Protein AF-A0A7L5BXG8-F1 (afdb_monomer)

InterPro domains:
  IPR016989 ATP synthase protein I, alphaproteobacterial [PIRSF032126] (7-100)
  IPR032820 Putative F0F1-ATPase subunit, Ca2+/Mg2+ transporter [PF09527] (39-90)

Secondary structure (DSSP, 8-state):
----PPS-HHHHHHHHHHHHHHHTSPPPP---TTHHHHHHHHHHHHHHHHHHHHHHHHHHHHHHHHT--THHHHHHHHHHHHHHHHHHHHHHHHHHHHH--S-----

Solvent-accessible surface area (backbone atoms only — not comparable to full-atom values): 6094 Å² total; per-residue (Å²): 136,82,85,78,80,77,74,65,68,64,56,62,48,47,56,52,51,49,53,52,50,61,71,64,48,80,74,79,67,89,88,56,82,89,47,57,68,57,49,54,53,52,48,39,52,48,36,33,51,52,20,29,51,52,14,37,54,52,9,48,50,51,20,68,74,69,71,47,70,74,52,47,24,54,53,28,26,55,49,15,36,55,52,6,49,53,50,25,54,49,53,49,54,53,51,49,61,75,66,63,66,81,81,79,78,83,129

Mean predicted aligned error: 13.73 Å

Sequence (107 aa):
MTLRPPDDPLKALGAKIDAVREARKPKPAPRGGKYSAAGYGWRMTIDLVTGVLVGAAMGWGIDSLLGTMPLFLIVMVLFGFAAGVRVMLKSAAEYEKEHAGPERDPE

Radius of gyration: 24.2 Å; Cα contacts (8 Å, |Δi|>4): 63; chains: 1; bounding box: 39×55×75 Å

Organism: NCBI:txid2748098

pLDDT: mean 82.25, std 15.86, range [45.16, 98.5]

Foldseek 3Di:
DDDDDPDDPVVVVVVVVVVVVVVPPPDPDPDDPPCPVVVLVVVLVCLQVVLQVVLQVVLVVVCVVVVDDSPSNVVSNVVSNVRSVVVSVVSVVVVCVVPPDPDPPDD

Structure (mmCIF, N/CA/C/O backbone):
da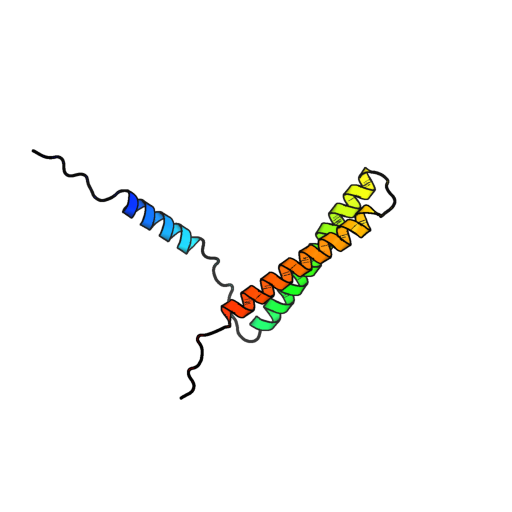ta_AF-A0A7L5BXG8-F1
#
_entry.id   AF-A0A7L5BXG8-F1
#
loop_
_atom_site.group_PDB
_atom_site.id
_atom_site.type_symbol
_atom_site.label_atom_id
_atom_site.label_alt_id
_atom_site.label_comp_id
_atom_site.label_asym_id
_atom_site.label_entity_id
_atom_site.label_seq_id
_atom_site.pdbx_PDB_ins_code
_atom_site.Cartn_x
_atom_site.Cartn_y
_atom_site.Cartn_z
_atom_site.occupancy
_atom_site.B_iso_or_equiv
_atom_site.auth_seq_id
_atom_site.auth_comp_id
_atom_site.auth_asym_id
_atom_site.auth_atom_id
_atom_site.pdbx_PDB_model_num
ATOM 1 N N . MET A 1 1 ? -15.921 36.599 -56.161 1.00 45.47 1 MET A N 1
ATOM 2 C CA . MET A 1 1 ? -14.559 36.047 -55.985 1.00 45.47 1 MET A C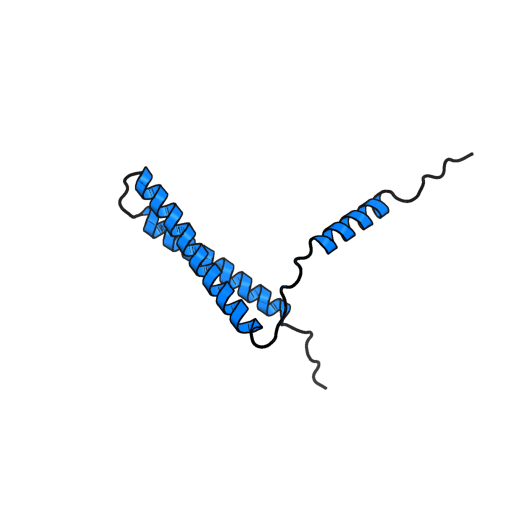A 1
ATOM 3 C C . MET A 1 1 ? -14.513 35.352 -54.633 1.00 45.47 1 MET A C 1
ATOM 5 O O . MET A 1 1 ? -14.842 35.969 -53.633 1.00 45.47 1 MET A O 1
ATOM 9 N N . THR A 1 2 ? -14.262 34.048 -54.636 1.00 48.91 2 THR A N 1
ATOM 10 C CA . THR A 1 2 ? -14.400 33.104 -53.514 1.00 48.91 2 THR A CA 1
ATOM 11 C C . THR A 1 2 ? -13.343 33.305 -52.425 1.00 48.91 2 THR A C 1
ATOM 13 O O . THR A 1 2 ? -12.150 33.273 -52.719 1.00 48.91 2 THR A O 1
ATOM 16 N N . LEU A 1 3 ? -13.780 33.452 -51.171 1.00 51.41 3 LEU A N 1
ATOM 17 C CA . LEU A 1 3 ? -12.925 33.408 -49.982 1.00 51.41 3 LEU A CA 1
ATOM 18 C C . LEU A 1 3 ? -12.457 31.962 -49.772 1.00 51.41 3 LEU A C 1
ATOM 20 O O . LEU A 1 3 ? -13.260 31.090 -49.448 1.00 51.41 3 LEU A O 1
ATOM 24 N N . ARG A 1 4 ? -11.171 31.696 -50.009 1.00 57.50 4 ARG A N 1
ATOM 25 C CA . ARG A 1 4 ? -10.534 30.408 -49.717 1.00 57.50 4 ARG A CA 1
ATOM 26 C C . ARG A 1 4 ? -10.213 30.374 -48.215 1.00 57.50 4 ARG A C 1
ATOM 28 O O . ARG A 1 4 ? -9.433 31.223 -47.784 1.00 57.50 4 ARG A O 1
ATOM 35 N N . PRO A 1 5 ? -10.810 29.478 -47.409 1.00 62.06 5 PRO A N 1
ATOM 36 C CA . PRO A 1 5 ? -10.475 29.380 -45.994 1.00 62.06 5 PRO A CA 1
ATOM 37 C C . PRO A 1 5 ? -9.012 28.934 -45.848 1.00 62.06 5 PRO A C 1
ATOM 39 O O . PRO A 1 5 ? -8.609 28.002 -46.551 1.00 62.06 5 PRO A O 1
ATOM 42 N N . PRO A 1 6 ? -8.216 29.593 -44.990 1.00 62.09 6 PRO A N 1
ATOM 43 C CA . PRO A 1 6 ? -6.878 29.135 -44.651 1.00 62.09 6 PRO A CA 1
ATOM 44 C C . PRO A 1 6 ? -6.951 27.779 -43.944 1.00 62.09 6 PRO A C 1
ATOM 46 O O . PRO A 1 6 ? -7.966 27.411 -43.353 1.00 62.09 6 PRO A O 1
ATOM 49 N N . ASP A 1 7 ? -5.864 27.040 -44.079 1.00 65.69 7 ASP A N 1
ATOM 50 C CA . ASP A 1 7 ? -5.699 25.618 -43.819 1.00 65.69 7 ASP A CA 1
ATOM 51 C C . ASP A 1 7 ? -6.278 25.113 -42.482 1.00 65.69 7 ASP A C 1
ATOM 53 O O . ASP A 1 7 ? -6.264 25.801 -41.463 1.00 65.69 7 ASP A O 1
ATOM 57 N N . ASP A 1 8 ? -6.771 23.869 -42.513 1.00 73.81 8 ASP A N 1
ATOM 58 C CA . ASP A 1 8 ? -7.478 23.147 -41.446 1.00 73.81 8 ASP A CA 1
ATOM 59 C C . ASP A 1 8 ? -7.052 23.528 -40.006 1.00 73.81 8 ASP A C 1
ATOM 61 O O . ASP A 1 8 ? -6.000 23.074 -39.532 1.00 73.81 8 ASP A O 1
ATOM 65 N N . PRO A 1 9 ? -7.883 24.258 -39.234 1.00 73.50 9 PRO A N 1
ATOM 66 C CA . PRO A 1 9 ? -7.577 24.618 -37.843 1.00 73.50 9 PRO A CA 1
ATOM 67 C C . PRO A 1 9 ? -7.382 23.386 -36.943 1.00 73.50 9 PRO A C 1
ATOM 69 O O . PRO A 1 9 ? -6.680 23.441 -35.930 1.00 73.50 9 PRO A O 1
ATOM 72 N N . LEU A 1 10 ? -7.946 22.247 -37.350 1.00 74.81 10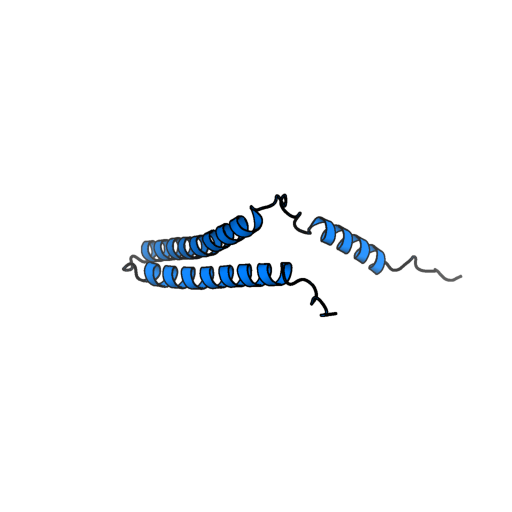 LEU A N 1
ATOM 73 C CA . LEU A 1 10 ? -7.790 20.957 -36.688 1.00 74.81 10 LEU A CA 1
ATOM 74 C C . LEU A 1 10 ? -6.353 20.424 -36.764 1.00 74.81 10 LEU A C 1
ATOM 76 O O . LEU A 1 10 ? -5.877 19.831 -35.797 1.00 74.81 10 LEU A O 1
ATOM 80 N N . LYS A 1 11 ? -5.621 20.684 -37.857 1.00 80.06 11 LYS A N 1
ATOM 81 C CA . LYS A 1 11 ? -4.215 20.264 -37.993 1.00 80.06 11 LYS A CA 1
ATOM 82 C C . LYS A 1 11 ? -3.296 21.061 -37.073 1.00 80.06 11 LYS A C 1
ATOM 84 O O . LYS A 1 11 ? -2.427 20.486 -36.422 1.00 80.06 11 LYS A O 1
ATOM 89 N N . ALA A 1 12 ? -3.520 22.371 -36.973 1.00 79.06 12 ALA A N 1
ATOM 90 C CA . ALA A 1 12 ? -2.761 23.237 -36.073 1.00 79.06 12 ALA A CA 1
ATOM 91 C C . ALA A 1 12 ? -2.993 22.875 -34.597 1.00 79.06 12 ALA A C 1
ATOM 93 O O . ALA A 1 12 ? -2.066 22.927 -33.786 1.00 79.06 12 ALA A O 1
ATOM 94 N N . LEU A 1 13 ? -4.221 22.480 -34.249 1.00 82.19 13 LEU A N 1
ATOM 95 C CA . LEU A 1 13 ? -4.547 22.010 -32.908 1.00 82.19 13 LEU A CA 1
ATOM 96 C C . LEU A 1 13 ? -3.941 20.627 -32.626 1.00 82.19 13 LEU A C 1
ATOM 98 O O . LEU A 1 13 ? -3.376 20.436 -31.552 1.00 82.19 13 LEU A O 1
ATOM 102 N N . GLY A 1 14 ? -3.973 19.711 -33.601 1.00 83.75 14 GLY A N 1
ATOM 103 C CA . GLY A 1 14 ? -3.317 18.401 -33.518 1.00 83.75 14 GLY A CA 1
ATOM 104 C C . GLY A 1 14 ? -1.822 18.521 -33.222 1.00 83.75 14 GLY A C 1
ATOM 105 O O . GLY A 1 14 ? -1.349 17.975 -32.231 1.00 83.75 14 GLY A O 1
ATOM 106 N N . ALA A 1 15 ? -1.108 19.363 -33.973 1.00 85.19 15 ALA A N 1
ATOM 107 C CA . ALA A 1 15 ? 0.319 19.607 -33.753 1.00 85.19 15 ALA A CA 1
ATOM 108 C C . ALA A 1 15 ? 0.631 20.170 -32.351 1.00 85.19 15 ALA A C 1
ATOM 110 O O . ALA A 1 15 ? 1.642 19.820 -31.741 1.00 85.19 15 ALA A O 1
ATOM 111 N N . LYS A 1 16 ? -0.244 21.027 -31.806 1.00 82.19 16 LYS A N 1
ATOM 112 C CA . LYS A 1 16 ? -0.106 21.557 -30.438 1.00 82.19 16 LYS A CA 1
ATOM 113 C C . LYS A 1 16 ? -0.373 20.487 -29.379 1.00 82.19 16 LYS A C 1
ATOM 115 O O . LYS A 1 16 ? 0.335 20.447 -28.376 1.00 82.19 16 LYS A O 1
ATOM 120 N N . ILE A 1 17 ? -1.375 19.633 -29.590 1.00 85.12 17 ILE A N 1
ATOM 121 C CA . ILE A 1 17 ? -1.696 18.522 -28.686 1.00 85.12 17 ILE A CA 1
ATOM 122 C C . ILE A 1 17 ? -0.544 17.518 -28.663 1.00 85.12 17 ILE A C 1
ATOM 124 O O . ILE A 1 17 ? -0.112 17.137 -27.577 1.00 85.12 17 ILE A O 1
ATOM 128 N N . ASP A 1 18 ? -0.002 17.155 -29.825 1.00 86.62 18 ASP A N 1
ATOM 129 C CA . ASP A 1 18 ? 1.130 16.233 -29.930 1.00 86.62 18 ASP A CA 1
ATOM 130 C C . ASP A 1 18 ? 2.377 16.800 -29.250 1.00 86.62 18 ASP A C 1
ATOM 132 O O . ASP A 1 18 ? 2.997 16.114 -28.442 1.00 86.62 18 ASP A O 1
ATOM 136 N N . ALA A 1 19 ? 2.687 18.084 -29.451 1.00 84.00 19 ALA A N 1
ATOM 137 C CA . ALA A 1 19 ? 3.801 18.739 -28.763 1.00 84.00 19 ALA A CA 1
ATOM 138 C C . ALA A 1 19 ? 3.652 18.713 -27.228 1.00 84.00 19 ALA A C 1
ATOM 140 O O . ALA A 1 19 ? 4.613 18.441 -26.507 1.00 84.00 19 ALA A O 1
ATOM 141 N N . VAL A 1 20 ? 2.441 18.952 -26.709 1.00 83.12 20 VAL A N 1
ATOM 142 C CA . VAL A 1 20 ? 2.162 18.869 -25.265 1.00 83.12 20 VAL A CA 1
ATOM 143 C C . VAL A 1 20 ? 2.211 17.421 -24.772 1.00 83.12 20 VAL A C 1
ATOM 145 O O . VAL A 1 20 ? 2.657 17.171 -23.652 1.00 83.12 20 VAL A O 1
ATOM 148 N N . ARG A 1 21 ? 1.781 16.459 -25.592 1.00 79.94 21 ARG A N 1
ATOM 149 C CA . ARG A 1 21 ? 1.807 15.028 -25.274 1.00 79.94 21 ARG A CA 1
ATOM 150 C C . ARG A 1 21 ? 3.234 14.503 -25.187 1.00 79.94 21 ARG A C 1
ATOM 152 O O . ARG A 1 21 ? 3.545 13.814 -24.223 1.00 79.94 21 ARG A O 1
ATOM 159 N N . GLU A 1 22 ? 4.097 14.883 -26.127 1.00 77.94 22 GLU A N 1
ATOM 160 C CA . GLU A 1 22 ? 5.533 14.583 -26.105 1.00 77.94 22 GLU A CA 1
ATOM 161 C C . GLU A 1 22 ? 6.221 15.228 -24.895 1.00 77.94 22 GLU A C 1
ATOM 163 O O . GLU A 1 22 ? 6.976 14.561 -24.193 1.00 77.94 22 GLU A O 1
ATOM 168 N N . ALA A 1 23 ? 5.902 16.487 -24.574 1.00 74.62 23 ALA A N 1
ATOM 169 C CA . ALA A 1 23 ? 6.460 17.176 -23.406 1.00 74.62 23 ALA A CA 1
ATOM 170 C C . ALA A 1 23 ? 5.986 16.591 -22.062 1.00 74.62 23 ALA A C 1
ATOM 172 O O . ALA A 1 23 ? 6.695 16.681 -21.060 1.00 74.62 23 ALA A O 1
ATOM 173 N N . ARG A 1 24 ? 4.788 15.993 -22.029 1.00 72.38 24 ARG A N 1
ATOM 174 C CA . ARG A 1 24 ? 4.236 15.295 -20.858 1.00 72.38 24 ARG A CA 1
ATOM 175 C C . ARG A 1 24 ? 4.632 13.825 -20.781 1.00 72.38 24 ARG A C 1
ATOM 177 O O . ARG A 1 24 ? 4.282 13.185 -19.786 1.00 72.38 24 ARG A O 1
ATOM 184 N N . LYS A 1 25 ? 5.341 13.271 -21.773 1.00 73.50 25 LYS A N 1
ATOM 185 C CA . LYS A 1 25 ? 5.897 11.924 -21.629 1.00 73.50 25 LYS A CA 1
ATOM 186 C C . LYS A 1 25 ? 6.840 11.939 -20.423 1.00 73.50 25 LYS A C 1
ATOM 188 O O . LYS A 1 25 ? 7.740 12.779 -20.376 1.00 73.50 25 LYS A O 1
ATOM 193 N N . PRO A 1 26 ? 6.635 11.061 -19.427 1.00 62.38 26 PRO A N 1
ATOM 194 C CA . PRO A 1 26 ? 7.521 10.998 -18.280 1.00 62.38 26 PRO A CA 1
ATOM 195 C C . PRO A 1 26 ? 8.940 10.743 -18.786 1.00 62.38 26 PRO A C 1
ATOM 197 O O . PRO A 1 26 ? 9.200 9.751 -19.468 1.00 62.38 26 PRO A O 1
ATOM 200 N N . LYS A 1 27 ? 9.847 11.683 -18.503 1.00 56.22 27 LYS A N 1
ATOM 201 C CA . LYS A 1 27 ? 11.255 11.570 -18.875 1.00 56.22 27 LYS A CA 1
ATOM 202 C C . LYS A 1 27 ? 11.792 10.295 -18.219 1.00 56.22 27 LYS A C 1
ATOM 204 O O . LYS A 1 27 ? 11.660 10.181 -16.997 1.00 56.22 27 LYS A O 1
ATOM 209 N N . PRO A 1 28 ? 12.345 9.331 -18.977 1.00 54.41 28 PRO A N 1
ATOM 210 C CA . PRO A 1 28 ? 12.897 8.133 -18.369 1.00 54.41 28 PRO A CA 1
ATOM 211 C C . PRO A 1 28 ? 13.969 8.573 -17.371 1.00 54.41 28 PRO A C 1
ATOM 213 O O . PRO A 1 28 ? 14.883 9.325 -17.719 1.00 54.41 28 PRO A O 1
ATOM 216 N N . ALA A 1 29 ? 13.803 8.166 -16.111 1.00 58.62 29 ALA A N 1
ATOM 217 C CA . ALA A 1 29 ? 14.810 8.373 -15.080 1.00 58.62 29 ALA A CA 1
ATOM 218 C C . ALA A 1 29 ? 16.160 7.805 -15.571 1.00 58.62 29 ALA A C 1
ATOM 220 O O . ALA A 1 29 ? 16.152 6.883 -16.394 1.00 58.62 29 ALA A O 1
ATOM 221 N N . PRO A 1 30 ? 17.313 8.332 -15.115 1.00 52.31 30 PRO A N 1
ATOM 222 C CA . PRO A 1 30 ? 18.620 7.947 -15.642 1.00 52.31 30 PRO A CA 1
ATOM 223 C C . PRO A 1 30 ? 18.802 6.424 -15.585 1.00 52.31 30 PRO A C 1
ATOM 225 O O . PRO A 1 30 ? 18.922 5.833 -14.513 1.00 52.31 30 PRO A O 1
ATOM 228 N N . ARG A 1 31 ? 18.774 5.777 -16.756 1.00 60.34 31 ARG A N 1
ATOM 229 C CA . ARG A 1 31 ? 18.882 4.323 -16.923 1.00 60.34 31 ARG A CA 1
ATOM 230 C C . ARG A 1 31 ? 20.369 3.957 -16.830 1.00 60.34 31 ARG A C 1
ATOM 232 O O . ARG A 1 31 ? 21.081 3.969 -17.827 1.00 60.34 31 ARG A O 1
ATOM 239 N N . GLY A 1 32 ? 20.855 3.714 -15.612 1.00 45.16 32 GLY A N 1
ATOM 240 C CA . GLY A 1 32 ? 22.212 3.229 -15.328 1.00 45.16 32 GLY A CA 1
ATOM 241 C C . GLY A 1 32 ? 22.206 1.732 -14.999 1.00 45.16 32 GLY A C 1
ATOM 242 O O . GLY A 1 32 ? 21.435 1.292 -14.151 1.00 45.16 32 GLY A O 1
ATOM 243 N N . GLY A 1 33 ? 23.027 0.947 -15.705 1.00 50.47 33 GLY A N 1
ATOM 244 C CA . GLY A 1 33 ? 23.008 -0.522 -15.742 1.00 50.47 33 GLY A CA 1
ATOM 245 C C . GLY A 1 33 ? 23.084 -1.251 -14.395 1.00 50.47 33 GLY A C 1
ATOM 246 O O . GLY A 1 33 ? 23.521 -0.704 -13.393 1.00 50.47 33 GLY A O 1
ATOM 247 N N . LYS A 1 34 ? 22.668 -2.527 -14.379 1.00 52.69 34 LYS A N 1
ATOM 248 C CA . LYS A 1 34 ? 22.629 -3.443 -13.210 1.00 52.69 34 LYS A CA 1
ATOM 249 C C . LYS A 1 34 ? 21.644 -3.050 -12.092 1.00 52.69 34 LYS A C 1
ATOM 251 O O . LYS A 1 34 ? 21.126 -3.927 -11.412 1.00 52.69 34 LYS A O 1
ATOM 256 N N . TYR A 1 35 ? 21.297 -1.770 -11.972 1.00 52.56 35 TYR A N 1
ATOM 257 C CA . TYR A 1 35 ? 20.328 -1.241 -11.005 1.00 52.56 35 TYR A CA 1
ATOM 258 C C . TYR A 1 35 ? 18.868 -1.311 -11.475 1.00 52.56 35 TYR A C 1
ATOM 260 O O . TYR A 1 35 ? 17.962 -1.034 -10.694 1.00 52.56 35 TYR A O 1
ATOM 268 N N . SER A 1 36 ? 18.614 -1.704 -12.728 1.00 66.56 36 SER A N 1
ATOM 269 C CA . SER A 1 36 ? 17.256 -1.727 -13.285 1.00 66.56 36 SER A CA 1
ATOM 270 C C . SER A 1 36 ? 16.364 -2.754 -12.578 1.00 66.56 36 SER A C 1
ATOM 272 O O . SER A 1 36 ? 15.335 -2.364 -12.041 1.00 66.56 36 SER A O 1
ATOM 274 N N . ALA A 1 37 ? 16.783 -4.020 -12.468 1.00 71.62 37 ALA A N 1
ATOM 275 C CA . ALA A 1 37 ? 15.998 -5.059 -11.788 1.00 71.62 37 ALA A CA 1
ATOM 276 C C . ALA A 1 37 ? 15.787 -4.760 -10.289 1.00 71.62 37 ALA A C 1
ATOM 278 O O . ALA A 1 37 ? 14.689 -4.939 -9.762 1.00 71.62 37 ALA A O 1
ATOM 279 N N . ALA A 1 38 ? 16.816 -4.232 -9.616 1.0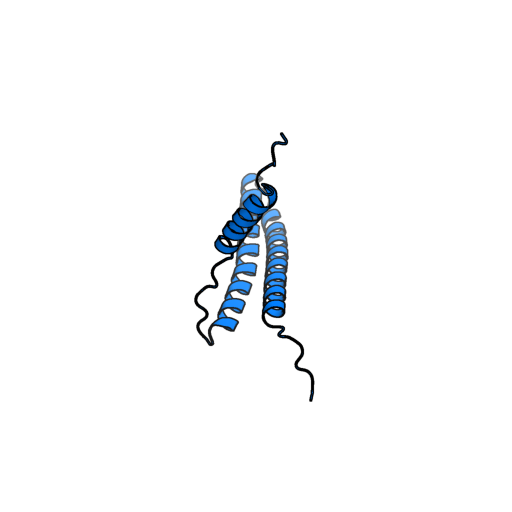0 80.00 38 ALA A N 1
ATOM 280 C CA . ALA A 1 38 ? 16.728 -3.819 -8.216 1.00 80.00 38 ALA A CA 1
ATOM 281 C C . ALA A 1 38 ? 15.742 -2.651 -8.010 1.00 80.00 38 ALA A C 1
ATOM 283 O O . ALA A 1 38 ? 14.984 -2.649 -7.042 1.00 80.00 38 ALA A O 1
ATOM 284 N N . GLY A 1 39 ? 15.702 -1.688 -8.939 1.00 85.62 39 GLY A N 1
ATOM 285 C CA . GLY A 1 39 ? 14.753 -0.573 -8.908 1.00 85.62 39 GLY A CA 1
ATOM 286 C C . GLY A 1 39 ? 13.295 -1.015 -9.058 1.00 85.62 39 GLY A C 1
ATOM 287 O O . GLY A 1 39 ? 12.425 -0.491 -8.362 1.00 85.62 39 GLY A O 1
ATOM 288 N N . TYR A 1 40 ? 13.023 -2.015 -9.903 1.00 85.38 40 TYR A N 1
ATOM 289 C CA . TYR A 1 40 ? 11.677 -2.587 -10.025 1.00 85.38 40 TYR A CA 1
ATOM 290 C C . TYR A 1 40 ? 11.258 -3.339 -8.759 1.00 85.38 40 TYR A C 1
ATOM 292 O O . TYR A 1 40 ? 10.152 -3.118 -8.269 1.00 85.38 40 TYR A O 1
ATOM 300 N N . GLY A 1 41 ? 12.152 -4.147 -8.177 1.00 89.62 41 GLY A N 1
ATOM 301 C CA . GLY A 1 41 ? 11.887 -4.820 -6.902 1.00 89.62 41 GLY A CA 1
ATOM 302 C C . GLY A 1 41 ? 11.585 -3.833 -5.770 1.00 89.62 41 GLY A C 1
ATOM 303 O O . GLY A 1 41 ? 10.619 -4.009 -5.033 1.00 89.62 41 GLY A O 1
ATOM 304 N N . TRP A 1 42 ? 12.344 -2.737 -5.678 1.00 92.69 42 TRP A N 1
ATOM 305 C CA . TRP A 1 42 ? 12.088 -1.675 -4.701 1.00 92.69 42 TRP A CA 1
ATOM 306 C C . TRP A 1 42 ? 10.722 -1.005 -4.891 1.00 92.69 42 TRP A C 1
ATOM 308 O O . TRP A 1 42 ? 10.011 -0.762 -3.916 1.00 92.69 42 TRP A O 1
ATOM 318 N N . ARG A 1 43 ? 10.315 -0.750 -6.140 1.00 91.62 43 ARG A N 1
ATOM 319 C CA . ARG A 1 43 ? 8.997 -0.176 -6.435 1.00 91.62 43 ARG A CA 1
ATOM 320 C C . ARG A 1 43 ? 7.857 -1.116 -6.050 1.00 91.62 43 ARG A C 1
ATOM 322 O O . ARG A 1 43 ? 6.903 -0.651 -5.446 1.00 91.62 43 ARG A O 1
ATOM 329 N N . MET A 1 44 ? 7.988 -2.418 -6.310 1.00 94.31 44 MET A N 1
ATOM 330 C CA . MET A 1 44 ? 7.010 -3.421 -5.864 1.00 94.31 44 MET A CA 1
ATOM 331 C C . MET A 1 44 ? 6.862 -3.438 -4.337 1.00 94.31 44 MET A C 1
ATOM 333 O O . MET A 1 44 ? 5.746 -3.503 -3.823 1.00 94.31 44 MET A O 1
ATOM 337 N N . THR A 1 45 ? 7.975 -3.315 -3.605 1.00 95.44 45 THR A N 1
ATOM 338 C CA . THR A 1 45 ? 7.954 -3.187 -2.141 1.00 95.44 45 THR A CA 1
ATOM 339 C C . THR A 1 45 ? 7.213 -1.929 -1.701 1.00 95.44 45 THR A C 1
ATOM 341 O O . THR A 1 45 ? 6.373 -2.003 -0.807 1.00 95.44 45 THR A O 1
ATOM 344 N N . ILE A 1 46 ? 7.481 -0.781 -2.335 1.00 96.12 46 ILE A N 1
ATOM 345 C CA . ILE A 1 46 ? 6.760 0.464 -2.039 1.00 96.12 46 ILE A CA 1
ATOM 346 C C . ILE A 1 46 ? 5.271 0.313 -2.351 1.00 96.12 46 ILE A C 1
ATOM 348 O O . ILE A 1 46 ? 4.463 0.673 -1.505 1.00 96.12 46 ILE A O 1
ATOM 352 N N . ASP A 1 47 ? 4.897 -0.256 -3.498 1.00 96.25 47 ASP A N 1
ATOM 353 C CA . ASP A 1 47 ? 3.492 -0.447 -3.884 1.00 96.25 47 ASP A CA 1
ATOM 354 C C . ASP A 1 47 ? 2.723 -1.235 -2.807 1.00 96.25 47 ASP A C 1
ATOM 356 O O . ASP A 1 47 ? 1.609 -0.864 -2.422 1.00 96.25 47 ASP A O 1
ATOM 360 N N . LEU A 1 48 ? 3.350 -2.277 -2.253 1.00 97.69 48 LEU A N 1
ATOM 361 C CA . LEU A 1 48 ? 2.779 -3.066 -1.166 1.00 97.69 48 LEU A CA 1
ATOM 362 C C . LEU A 1 48 ? 2.705 -2.281 0.153 1.00 97.69 48 LEU A C 1
ATOM 364 O O . LEU A 1 48 ? 1.645 -2.216 0.781 1.00 97.69 48 LEU A O 1
ATOM 368 N N . VAL A 1 49 ? 3.820 -1.675 0.574 1.00 98.00 49 VAL A N 1
ATOM 369 C CA . VAL A 1 49 ? 3.925 -0.938 1.845 1.00 98.00 49 VAL A CA 1
ATOM 370 C C . VAL A 1 49 ? 2.992 0.270 1.853 1.00 98.00 49 VAL A C 1
ATOM 372 O O . VAL A 1 49 ? 2.310 0.508 2.846 1.00 98.00 49 VAL A O 1
ATOM 375 N N . THR A 1 50 ? 2.899 1.008 0.748 1.00 98.12 50 THR A N 1
ATOM 376 C CA . THR A 1 50 ? 1.975 2.135 0.598 1.00 98.12 50 THR A CA 1
ATOM 377 C C . THR A 1 50 ? 0.525 1.678 0.722 1.00 98.12 50 THR A C 1
ATOM 379 O O . THR A 1 50 ? -0.231 2.317 1.450 1.00 98.12 50 THR A O 1
ATOM 382 N N . GLY A 1 51 ? 0.135 0.561 0.097 1.00 97.94 51 GLY A N 1
ATOM 383 C CA . GLY A 1 51 ? -1.221 0.017 0.234 1.00 97.94 51 GLY A CA 1
ATOM 384 C C . GLY A 1 51 ? -1.590 -0.295 1.688 1.00 97.94 51 GLY A C 1
ATOM 385 O O . GLY A 1 51 ? -2.639 0.132 2.174 1.00 97.94 51 GLY A O 1
ATOM 386 N N . VAL A 1 52 ? -0.693 -0.971 2.412 1.00 98.31 52 VAL A N 1
ATOM 387 C CA . VAL A 1 52 ? -0.889 -1.301 3.834 1.00 98.31 52 VAL A CA 1
ATOM 388 C C . VAL A 1 52 ? -0.917 -0.047 4.707 1.00 98.31 52 VAL A C 1
ATOM 390 O O . VAL A 1 52 ? -1.804 0.077 5.546 1.00 98.31 52 VAL A O 1
ATOM 393 N N . LEU A 1 53 ? 0.007 0.899 4.506 1.00 98.50 53 LEU A N 1
ATOM 394 C CA . LEU A 1 53 ? 0.064 2.142 5.284 1.00 98.50 53 LEU A CA 1
ATOM 395 C C . LEU A 1 53 ? -1.190 2.996 5.096 1.00 98.50 53 LEU A C 1
ATOM 397 O O . LEU A 1 53 ? -1.718 3.517 6.074 1.00 98.50 53 LEU A O 1
ATOM 401 N N . VAL A 1 54 ? -1.690 3.117 3.864 1.00 98.19 54 VAL A N 1
ATOM 402 C CA . VAL A 1 54 ? -2.931 3.852 3.579 1.00 98.19 54 VAL A CA 1
ATOM 403 C C . VAL A 1 54 ? -4.127 3.162 4.238 1.00 98.19 54 VAL A C 1
ATOM 405 O O . VAL A 1 54 ? -4.925 3.831 4.894 1.00 98.19 54 VAL A O 1
ATOM 408 N N . GLY A 1 55 ? -4.224 1.832 4.132 1.00 97.81 55 GLY A N 1
ATOM 409 C CA . GLY A 1 55 ? -5.270 1.053 4.799 1.00 97.81 55 GLY A CA 1
ATOM 410 C C . GLY A 1 55 ? -5.225 1.188 6.323 1.00 97.81 55 GLY A C 1
ATOM 411 O O . GLY A 1 55 ? -6.247 1.449 6.953 1.00 97.81 55 GLY A O 1
ATOM 412 N N . ALA A 1 56 ? -4.035 1.097 6.918 1.00 97.75 56 ALA A N 1
ATOM 413 C CA . ALA A 1 56 ? -3.831 1.277 8.352 1.00 97.75 56 ALA A CA 1
ATOM 414 C C . ALA A 1 56 ? -4.190 2.696 8.812 1.00 97.75 56 ALA A C 1
ATOM 416 O O . ALA A 1 56 ? -4.889 2.849 9.809 1.00 97.75 56 ALA A O 1
ATOM 417 N N . ALA A 1 57 ? -3.762 3.728 8.078 1.00 97.56 57 ALA A N 1
ATOM 418 C CA . ALA A 1 57 ? -4.064 5.119 8.403 1.00 97.56 57 ALA A CA 1
ATOM 419 C C . ALA A 1 57 ? -5.572 5.405 8.343 1.00 97.56 57 ALA A C 1
ATOM 421 O O . ALA A 1 57 ? -6.115 6.022 9.259 1.00 97.56 57 ALA A O 1
ATOM 422 N N . MET A 1 58 ? -6.263 4.917 7.305 1.00 97.12 58 MET A N 1
ATOM 423 C CA . MET A 1 58 ? -7.722 5.041 7.208 1.00 97.12 58 MET A CA 1
ATOM 424 C C . MET A 1 58 ? -8.432 4.263 8.313 1.00 97.12 58 MET A C 1
ATOM 426 O O .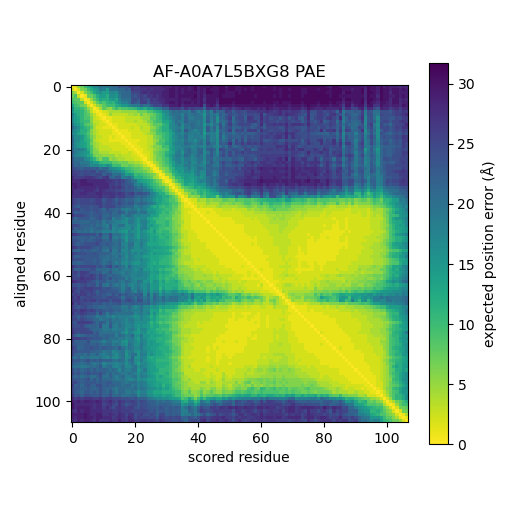 MET A 1 58 ? -9.320 4.806 8.963 1.00 97.12 58 MET A O 1
ATOM 430 N N . GLY A 1 59 ? -8.040 3.011 8.544 1.00 96.00 59 GLY A N 1
ATOM 431 C CA . GLY A 1 59 ? -8.660 2.163 9.554 1.00 96.00 59 GLY A CA 1
ATOM 432 C C . GLY A 1 59 ? -8.485 2.707 10.970 1.00 96.00 59 GLY A C 1
ATOM 433 O O . GLY A 1 59 ? -9.455 2.775 11.718 1.00 96.00 59 GLY A O 1
ATOM 434 N N . TRP A 1 60 ? -7.286 3.189 11.306 1.00 96.12 60 TRP A N 1
ATOM 435 C CA . TRP A 1 60 ? -7.021 3.840 12.590 1.00 96.12 60 TRP A CA 1
ATOM 436 C C . TRP A 1 60 ? -7.814 5.139 12.759 1.00 96.12 60 TRP A C 1
ATOM 438 O O . TRP A 1 60 ? -8.362 5.382 13.832 1.00 96.12 60 TRP A O 1
ATOM 448 N N . GLY A 1 61 ? -7.935 5.945 11.699 1.00 95.25 61 GLY A N 1
ATOM 449 C CA . GLY A 1 61 ? -8.785 7.133 11.713 1.00 95.25 61 GLY A CA 1
ATOM 450 C C . GLY A 1 61 ? -10.244 6.783 12.009 1.00 95.25 61 GLY A C 1
ATOM 451 O O . GLY A 1 61 ? -10.835 7.340 12.928 1.00 95.25 61 GLY A O 1
ATOM 452 N N . ILE A 1 62 ? -10.813 5.818 11.283 1.00 95.25 62 ILE A N 1
ATOM 453 C CA . ILE A 1 62 ? -12.215 5.407 11.457 1.00 95.25 62 ILE A CA 1
ATOM 454 C C . ILE A 1 62 ? -12.454 4.848 12.864 1.00 95.25 62 ILE A C 1
ATOM 456 O O . ILE A 1 62 ? -13.393 5.286 13.529 1.00 95.25 62 ILE A O 1
ATOM 460 N N . ASP A 1 63 ? -11.592 3.948 13.344 1.00 94.25 63 ASP A N 1
ATOM 461 C CA . ASP A 1 63 ? -11.728 3.381 14.689 1.00 94.25 63 ASP A CA 1
ATOM 462 C C . ASP A 1 63 ? -11.605 4.458 15.778 1.00 94.25 63 ASP A C 1
ATOM 464 O O . ASP A 1 63 ? -12.370 4.452 16.743 1.00 94.25 63 ASP A O 1
ATOM 468 N N . SER A 1 64 ? -10.707 5.435 15.603 1.00 92.38 64 SER A N 1
ATOM 469 C CA . SER A 1 64 ? -10.548 6.543 16.552 1.00 92.38 64 SER A CA 1
ATOM 470 C C . SER A 1 64 ? -11.741 7.499 16.567 1.00 92.38 64 SER A C 1
ATOM 472 O O . SER A 1 64 ? -12.014 8.089 17.611 1.00 92.38 64 SER A O 1
ATOM 474 N N . LEU A 1 65 ? -12.425 7.694 15.437 1.00 92.75 65 LEU A N 1
ATOM 475 C CA . LEU A 1 65 ? -13.598 8.568 15.359 1.00 92.75 65 LEU A CA 1
ATOM 476 C C . LEU A 1 65 ? -14.855 7.884 15.907 1.00 92.75 65 LEU A C 1
ATOM 478 O O . LEU A 1 65 ? -15.679 8.537 16.543 1.00 92.75 65 LEU A O 1
ATOM 482 N N . LEU A 1 66 ? -15.012 6.584 15.648 1.00 91.88 66 LEU A N 1
ATOM 483 C CA . LEU A 1 66 ? -16.201 5.821 16.034 1.00 91.88 66 LEU A CA 1
ATOM 484 C C . LEU A 1 66 ? -16.081 5.171 17.419 1.00 91.88 66 LEU A C 1
ATOM 486 O O . LEU A 1 66 ? -17.067 4.631 17.919 1.00 91.88 66 LEU A O 1
ATOM 490 N N . GLY A 1 67 ? -14.896 5.205 18.038 1.00 86.00 67 GLY A N 1
ATOM 491 C CA . GLY A 1 67 ? -14.632 4.529 19.311 1.00 86.00 67 GLY A CA 1
ATOM 492 C C . GLY A 1 67 ? -14.820 3.013 19.220 1.00 86.00 67 GLY A C 1
ATOM 493 O O . GLY A 1 67 ? -15.074 2.353 20.229 1.00 86.00 67 GLY A O 1
ATOM 494 N N . THR A 1 68 ? -14.759 2.462 18.007 1.00 86.44 68 THR A N 1
ATOM 495 C CA . THR A 1 68 ? -14.932 1.035 17.775 1.00 86.44 68 THR A CA 1
ATOM 496 C C . THR A 1 68 ? -13.708 0.279 18.269 1.00 86.44 68 THR A C 1
ATOM 498 O O . THR A 1 68 ? -12.586 0.786 18.282 1.00 86.44 68 THR A O 1
ATOM 501 N N . MET A 1 69 ? -13.917 -0.979 18.668 1.00 85.94 69 MET A N 1
ATOM 502 C CA . MET A 1 69 ? -12.819 -1.951 18.736 1.00 85.94 69 MET A CA 1
ATOM 503 C C . MET A 1 69 ? -12.049 -1.927 17.404 1.00 85.94 69 MET A C 1
ATOM 505 O O . MET A 1 69 ? -12.684 -1.565 16.414 1.00 85.94 69 MET A O 1
ATOM 509 N N . PRO A 1 70 ? -10.750 -2.310 17.352 1.00 90.12 70 PRO A N 1
ATOM 510 C CA . PRO A 1 70 ? -9.861 -2.148 16.187 1.00 90.12 70 PRO A CA 1
ATOM 511 C C . PRO A 1 70 ? -10.242 -3.047 14.990 1.00 90.12 70 PRO A C 1
ATOM 513 O O . PRO A 1 70 ? -9.443 -3.816 14.460 1.00 90.12 70 PRO A O 1
ATOM 516 N N . LEU A 1 71 ? -11.507 -3.000 14.599 1.00 94.06 71 LEU A N 1
ATOM 517 C CA . LEU A 1 71 ? -12.180 -3.827 13.625 1.00 94.06 71 LEU A CA 1
ATOM 518 C C . LEU A 1 71 ? -12.025 -3.192 12.250 1.00 94.06 71 LEU A C 1
ATOM 520 O O . LEU A 1 71 ? -11.653 -3.890 11.305 1.00 94.06 71 LEU A O 1
ATOM 524 N N . PHE A 1 72 ? -12.241 -1.874 12.135 1.00 94.88 72 PHE A N 1
ATOM 525 C CA . PHE A 1 72 ? -12.022 -1.180 10.869 1.00 94.88 72 PHE A CA 1
ATOM 526 C C . PHE A 1 72 ? -10.541 -1.132 10.521 1.00 94.88 72 PHE A C 1
ATOM 528 O O . PHE A 1 72 ? -10.214 -1.268 9.349 1.00 94.88 72 PHE A O 1
ATOM 535 N N . LEU A 1 73 ? -9.639 -1.043 11.498 1.00 96.44 73 LEU A N 1
ATOM 536 C CA . LEU A 1 73 ? -8.201 -1.172 11.286 1.00 96.44 73 LEU A CA 1
ATOM 537 C C . LEU A 1 73 ? -7.859 -2.510 10.635 1.00 96.44 73 LEU A C 1
ATOM 539 O O . LEU A 1 73 ? -7.219 -2.516 9.587 1.00 96.44 73 LEU A O 1
ATOM 543 N N . ILE A 1 74 ? -8.326 -3.634 11.186 1.00 97.00 74 ILE A N 1
ATOM 544 C CA . ILE A 1 74 ? -8.050 -4.961 10.612 1.00 97.00 74 ILE A CA 1
ATOM 545 C C . ILE A 1 74 ? -8.616 -5.065 9.191 1.00 97.00 74 ILE A C 1
ATOM 547 O O . ILE A 1 74 ? -7.899 -5.442 8.262 1.00 97.00 74 ILE A O 1
ATOM 551 N N . VAL A 1 75 ? -9.884 -4.693 8.998 1.00 97.56 75 VAL A N 1
ATOM 552 C CA . VAL A 1 75 ? -10.547 -4.781 7.687 1.00 97.56 75 VAL A CA 1
ATOM 553 C C . VAL A 1 75 ? -9.870 -3.870 6.657 1.00 97.56 75 VAL A C 1
ATOM 555 O O . VAL A 1 75 ? -9.605 -4.304 5.536 1.00 97.56 75 VAL A O 1
ATOM 558 N N . MET A 1 76 ? -9.541 -2.630 7.021 1.00 97.75 76 MET A N 1
ATOM 559 C CA . MET A 1 76 ? -8.892 -1.669 6.125 1.00 97.75 76 MET A CA 1
ATOM 560 C C . MET A 1 76 ? -7.439 -2.026 5.829 1.00 97.75 76 MET A C 1
ATOM 562 O O . MET A 1 76 ? -6.991 -1.793 4.710 1.00 97.75 76 MET A O 1
ATOM 566 N N . VAL A 1 77 ? -6.705 -2.635 6.762 1.00 98.12 77 VAL A N 1
ATOM 567 C CA . VAL A 1 77 ? -5.359 -3.160 6.488 1.00 98.12 77 VAL A CA 1
ATOM 568 C C . VAL A 1 77 ? -5.417 -4.297 5.472 1.00 98.12 77 VAL A C 1
ATOM 570 O O . VAL A 1 77 ? -4.645 -4.286 4.516 1.00 98.12 77 VAL A O 1
ATOM 573 N N . LEU A 1 78 ? -6.347 -5.246 5.620 1.00 98.25 78 LEU A N 1
ATOM 574 C CA . LEU A 1 78 ? -6.517 -6.338 4.652 1.00 98.25 78 LEU A CA 1
ATOM 575 C C . LEU A 1 78 ? -6.940 -5.806 3.276 1.00 98.25 78 LEU A C 1
ATOM 577 O O . LEU A 1 78 ? -6.417 -6.242 2.250 1.00 98.25 78 LEU A O 1
ATOM 581 N N . PHE A 1 79 ? -7.840 -4.822 3.252 1.00 98.38 79 PHE A N 1
ATOM 582 C CA . PHE A 1 79 ? -8.242 -4.143 2.024 1.00 98.38 79 PHE A CA 1
ATOM 583 C C . PHE A 1 79 ? -7.071 -3.385 1.374 1.00 98.38 79 PHE A C 1
ATOM 585 O O . PHE A 1 79 ? -6.835 -3.518 0.174 1.00 98.38 79 PHE A O 1
ATOM 592 N N . GLY A 1 80 ? -6.298 -2.639 2.165 1.00 98.06 80 GLY A N 1
ATOM 593 C CA . GLY A 1 80 ? -5.110 -1.910 1.722 1.00 98.06 80 GLY A CA 1
ATOM 594 C C . GLY A 1 80 ? -4.013 -2.836 1.201 1.00 98.06 80 GLY A C 1
ATOM 595 O O . GLY A 1 80 ? -3.408 -2.554 0.169 1.00 98.06 80 GLY A O 1
ATOM 596 N N . PHE A 1 81 ? -3.814 -3.988 1.843 1.00 98.31 81 PHE A N 1
ATOM 597 C CA . PHE A 1 81 ? -2.932 -5.046 1.357 1.00 98.31 81 PHE A CA 1
ATOM 598 C C . PHE A 1 81 ? -3.396 -5.583 -0.001 1.00 98.31 81 PHE A C 1
ATOM 600 O O . PHE A 1 81 ? -2.605 -5.626 -0.940 1.00 98.31 81 PHE A O 1
ATOM 607 N N . ALA A 1 82 ? -4.680 -5.931 -0.145 1.00 98.25 82 ALA A N 1
ATOM 608 C CA . ALA A 1 82 ? -5.229 -6.414 -1.413 1.00 98.25 82 ALA A CA 1
ATOM 609 C C . ALA A 1 82 ? -5.082 -5.373 -2.539 1.00 98.25 82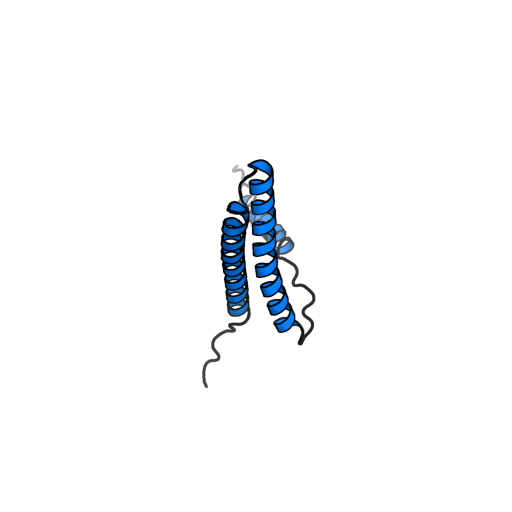 ALA A C 1
ATOM 611 O O . ALA A 1 82 ? -4.713 -5.713 -3.667 1.00 98.25 82 ALA A O 1
ATOM 612 N N . ALA A 1 83 ? -5.313 -4.094 -2.231 1.00 98.06 83 ALA A N 1
ATOM 613 C CA . ALA A 1 83 ? -5.076 -2.993 -3.156 1.00 98.06 83 ALA A CA 1
ATOM 614 C C . ALA A 1 83 ? -3.586 -2.857 -3.522 1.00 98.06 83 ALA A C 1
ATOM 616 O O . ALA A 1 83 ? -3.263 -2.742 -4.705 1.00 98.06 83 ALA A O 1
ATOM 617 N N . GLY A 1 84 ? -2.681 -2.935 -2.541 1.00 97.50 84 GLY A N 1
ATOM 618 C CA . GLY A 1 84 ? -1.229 -2.891 -2.745 1.00 97.50 84 GLY A CA 1
ATOM 619 C C . GLY A 1 84 ? -0.726 -4.031 -3.631 1.00 97.50 84 GLY A C 1
ATOM 620 O O . GLY A 1 84 ? -0.017 -3.787 -4.605 1.00 97.50 84 GLY A O 1
ATOM 621 N N . VAL A 1 85 ? -1.182 -5.264 -3.384 1.00 98.00 85 VAL A N 1
ATOM 622 C CA . VAL A 1 85 ? -0.881 -6.428 -4.236 1.00 98.00 85 VAL A CA 1
ATOM 623 C C . VAL A 1 85 ? -1.377 -6.202 -5.666 1.00 98.00 85 VAL A C 1
ATOM 625 O O . VAL A 1 85 ? -0.648 -6.473 -6.617 1.00 98.00 85 VAL A O 1
ATOM 628 N N . ARG A 1 86 ? -2.585 -5.653 -5.857 1.00 97.94 86 ARG A N 1
ATOM 629 C CA . ARG A 1 86 ? -3.109 -5.349 -7.200 1.00 97.94 86 ARG A CA 1
ATOM 630 C C . ARG A 1 86 ? -2.226 -4.346 -7.949 1.00 97.94 86 ARG A C 1
ATOM 632 O O . ARG A 1 86 ? -1.995 -4.525 -9.145 1.00 97.94 86 ARG A O 1
ATOM 639 N N . VAL A 1 87 ? -1.749 -3.301 -7.272 1.00 96.69 87 VAL A N 1
ATOM 640 C CA . VAL A 1 87 ? -0.835 -2.311 -7.867 1.00 96.69 87 VAL A CA 1
ATOM 641 C C . VAL A 1 87 ? 0.511 -2.955 -8.189 1.00 96.69 87 VAL A C 1
ATOM 643 O O . VAL A 1 87 ? 0.977 -2.822 -9.315 1.00 96.69 87 VAL A O 1
ATOM 646 N N . MET A 1 88 ? 1.074 -3.737 -7.268 1.00 96.00 88 MET A N 1
ATOM 647 C CA . MET A 1 88 ? 2.323 -4.473 -7.477 1.00 96.00 88 MET A CA 1
ATOM 648 C C . MET A 1 88 ? 2.251 -5.401 -8.701 1.00 96.00 88 MET A C 1
ATOM 650 O O . MET A 1 88 ? 3.157 -5.397 -9.533 1.00 96.00 88 MET A O 1
ATOM 654 N N . LEU A 1 89 ? 1.167 -6.169 -8.850 1.00 95.75 89 LEU A N 1
ATOM 655 C CA . LEU A 1 89 ? 0.962 -7.049 -10.008 1.00 95.75 89 LEU A CA 1
ATOM 656 C C . LEU A 1 89 ? 0.849 -6.257 -11.314 1.00 95.75 89 LEU A C 1
ATOM 658 O O . LEU A 1 89 ? 1.365 -6.681 -12.347 1.00 95.75 89 LEU A O 1
ATOM 662 N N . LYS A 1 90 ? 0.213 -5.082 -11.274 1.00 94.31 90 LYS A N 1
ATOM 663 C CA . LYS A 1 90 ? 0.167 -4.175 -12.422 1.00 94.31 90 LYS A CA 1
ATOM 664 C C . LYS A 1 90 ? 1.568 -3.666 -12.780 1.00 94.31 90 LYS A C 1
ATOM 666 O O . LYS A 1 90 ? 1.926 -3.700 -13.953 1.00 94.31 90 LYS A O 1
ATOM 671 N N . SER A 1 91 ? 2.365 -3.268 -11.786 1.00 89.75 91 SER A N 1
ATOM 672 C CA . SER A 1 91 ? 3.764 -2.858 -11.963 1.00 89.75 91 SER A CA 1
ATOM 673 C C . SER A 1 91 ? 4.615 -3.981 -12.570 1.00 89.75 91 SER A C 1
ATOM 675 O O . SER A 1 91 ? 5.431 -3.725 -13.454 1.00 89.75 91 SER A O 1
ATOM 677 N N . ALA A 1 92 ? 4.395 -5.234 -12.157 1.00 89.62 92 ALA A N 1
ATOM 678 C CA . ALA A 1 92 ? 5.061 -6.401 -12.736 1.00 89.62 92 ALA A CA 1
ATOM 679 C C . ALA A 1 92 ? 4.674 -6.628 -14.208 1.00 89.62 92 ALA A C 1
ATOM 681 O O . ALA A 1 92 ? 5.548 -6.809 -15.052 1.00 89.62 92 ALA A O 1
ATOM 682 N N . ALA A 1 93 ? 3.382 -6.547 -14.536 1.00 90.44 93 ALA A N 1
ATOM 683 C CA . ALA A 1 93 ? 2.902 -6.697 -15.911 1.00 90.44 93 ALA A CA 1
ATOM 684 C C . ALA A 1 93 ? 3.383 -5.564 -16.840 1.00 90.44 93 ALA A C 1
ATOM 686 O O . ALA A 1 93 ? 3.643 -5.791 -18.021 1.00 90.44 93 ALA A O 1
ATOM 687 N N . GLU A 1 94 ? 3.502 -4.335 -16.328 1.00 86.81 94 GLU A N 1
ATOM 688 C CA . GLU A 1 94 ? 4.099 -3.211 -17.062 1.00 86.81 94 GLU A CA 1
ATOM 689 C C . GLU A 1 94 ? 5.587 -3.460 -17.349 1.00 86.81 94 GLU A C 1
ATOM 691 O O . GLU A 1 94 ? 6.034 -3.232 -18.473 1.00 86.81 94 GLU A O 1
ATOM 696 N N . TYR A 1 95 ? 6.330 -3.994 -16.373 1.00 85.50 95 TYR A N 1
ATOM 697 C CA . TYR A 1 95 ? 7.734 -4.366 -16.553 1.00 85.50 95 TYR A CA 1
ATOM 698 C C . TYR A 1 95 ? 7.918 -5.444 -17.625 1.00 85.50 95 TYR A C 1
ATOM 700 O O . TYR A 1 95 ? 8.777 -5.297 -18.494 1.00 85.50 95 TYR A O 1
ATOM 708 N N . GLU A 1 96 ? 7.094 -6.492 -17.600 1.00 85.12 96 GLU A N 1
ATOM 709 C CA . GLU A 1 96 ? 7.139 -7.574 -18.585 1.00 85.12 96 GLU A CA 1
ATOM 710 C C . GLU A 1 96 ? 6.863 -7.059 -20.003 1.00 85.12 96 GLU A C 1
ATOM 712 O O . GLU A 1 96 ? 7.631 -7.346 -20.914 1.00 85.12 96 GLU A O 1
ATOM 717 N N . LYS A 1 97 ? 5.843 -6.210 -20.189 1.00 84.94 97 LYS A N 1
ATOM 718 C CA . LYS A 1 97 ? 5.537 -5.599 -21.496 1.00 84.94 97 LYS A CA 1
ATOM 719 C C . LYS A 1 97 ? 6.658 -4.714 -22.036 1.00 84.94 97 LYS A C 1
ATOM 721 O O . LYS A 1 97 ? 6.855 -4.669 -23.244 1.00 84.94 97 LYS A O 1
ATOM 726 N N . GLU A 1 98 ? 7.366 -3.992 -21.169 1.00 78.56 98 GLU A N 1
ATOM 727 C CA . GLU A 1 98 ? 8.487 -3.136 -21.581 1.00 78.56 98 GLU A CA 1
ATOM 728 C C . GLU A 1 98 ? 9.726 -3.961 -21.986 1.00 78.56 98 GLU A C 1
ATOM 730 O O . GLU A 1 98 ? 10.551 -3.484 -22.763 1.00 78.56 98 GLU A O 1
ATOM 735 N N . HIS A 1 99 ? 9.855 -5.195 -21.481 1.00 73.88 99 HIS A N 1
ATOM 736 C CA . HIS A 1 99 ? 11.022 -6.064 -21.698 1.00 73.88 99 HIS A CA 1
ATOM 737 C C . HIS A 1 99 ? 10.747 -7.269 -22.614 1.00 73.88 99 HIS A C 1
ATOM 739 O O . HIS A 1 99 ? 11.695 -7.933 -23.036 1.00 73.88 99 HIS A O 1
ATOM 745 N N . ALA A 1 100 ? 9.488 -7.524 -22.975 1.00 69.06 100 ALA A N 1
ATOM 746 C CA . ALA A 1 100 ? 9.100 -8.417 -24.058 1.00 69.06 100 ALA A CA 1
ATOM 747 C C . ALA A 1 100 ? 9.466 -7.763 -25.405 1.00 69.06 100 ALA A C 1
ATOM 749 O O . ALA A 1 100 ? 8.670 -7.061 -26.026 1.00 69.06 100 ALA A O 1
ATOM 750 N N . GLY A 1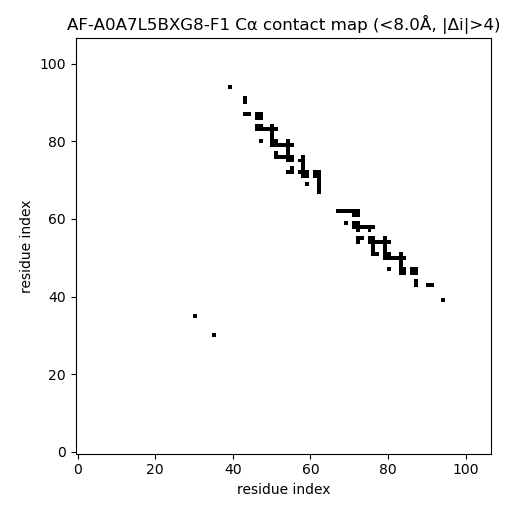 101 ? 10.726 -7.930 -25.819 1.00 60.66 101 GLY A N 1
ATOM 751 C CA . GLY A 1 101 ? 11.194 -7.566 -27.160 1.00 60.66 101 GLY A CA 1
ATOM 752 C C . GLY A 1 101 ? 10.556 -8.444 -28.248 1.00 60.66 101 GLY A C 1
ATOM 753 O O . GLY A 1 101 ? 10.046 -9.518 -27.923 1.00 60.66 101 GLY A O 1
ATOM 754 N N . PRO A 1 102 ? 10.576 -8.010 -29.527 1.00 57.56 102 PRO A N 1
ATOM 755 C CA . PRO A 1 102 ? 9.999 -8.773 -30.629 1.00 57.56 102 PRO A CA 1
ATOM 756 C C . PRO A 1 102 ? 10.627 -10.166 -30.679 1.00 57.56 102 PRO A C 1
ATOM 758 O O . PRO A 1 102 ? 11.839 -10.314 -30.500 1.00 57.56 102 PRO A O 1
ATOM 761 N N . GLU A 1 103 ? 9.762 -11.157 -30.871 1.00 62.53 103 GLU A N 1
ATOM 762 C CA . GLU A 1 103 ? 10.077 -12.573 -31.028 1.00 62.53 103 GLU A CA 1
ATOM 763 C C . GLU A 1 103 ? 11.352 -12.733 -31.864 1.00 62.53 103 GLU A C 1
ATOM 765 O O . GLU A 1 103 ? 11.433 -12.249 -32.994 1.00 62.53 103 GLU A O 1
ATOM 770 N N . ARG A 1 104 ? 12.397 -13.323 -31.272 1.00 65.81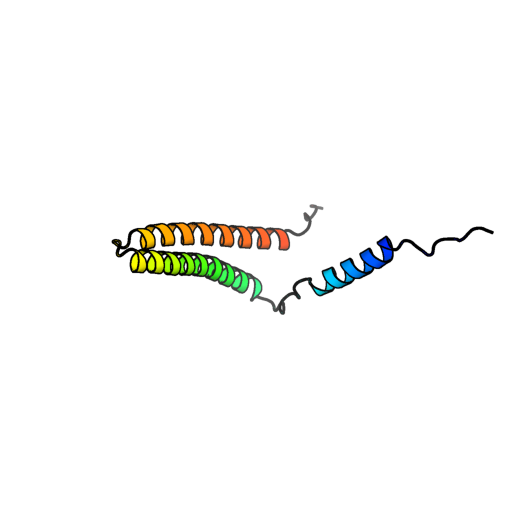 104 ARG A N 1
ATOM 771 C CA . ARG A 1 104 ? 13.593 -13.688 -32.028 1.00 65.81 104 ARG A CA 1
ATOM 772 C C . ARG A 1 104 ? 13.193 -14.857 -32.912 1.00 65.81 104 ARG A C 1
ATOM 774 O O . ARG A 1 104 ? 13.065 -15.969 -32.407 1.00 65.81 104 ARG A O 1
ATOM 781 N N . ASP A 1 105 ? 12.956 -14.554 -34.181 1.00 60.25 105 ASP A N 1
ATOM 782 C CA . ASP A 1 105 ? 12.732 -15.538 -35.234 1.00 60.25 105 ASP A CA 1
ATOM 783 C C . ASP A 1 105 ? 13.880 -16.566 -35.177 1.00 60.25 105 ASP A C 1
ATOM 785 O O . ASP A 1 105 ? 15.050 -16.160 -35.188 1.00 60.25 105 ASP A O 1
ATOM 789 N N . PRO A 1 106 ? 13.595 -17.866 -35.003 1.00 68.75 106 PRO A N 1
ATOM 790 C CA . PRO A 1 106 ? 14.627 -18.884 -35.073 1.00 68.75 106 PRO A CA 1
ATOM 791 C C . PRO A 1 106 ? 15.057 -19.033 -36.540 1.00 68.75 106 PRO A C 1
ATOM 793 O O . PRO A 1 106 ? 14.230 -19.362 -37.387 1.00 68.75 106 PRO A O 1
ATOM 796 N N . GLU A 1 107 ? 16.334 -18.752 -36.825 1.00 55.50 107 GLU A N 1
ATOM 797 C CA . GLU A 1 107 ? 16.984 -19.069 -38.112 1.00 55.50 107 GLU A CA 1
ATOM 798 C C . GLU A 1 107 ? 17.038 -20.581 -38.382 1.00 55.50 107 GLU A C 1
ATOM 8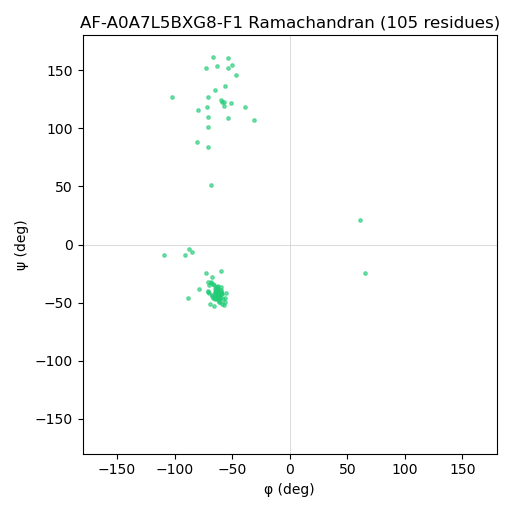00 O O . GLU A 1 107 ? 17.258 -21.358 -37.418 1.00 55.50 107 GLU A O 1
#